Protein AF-A0A9C9KAP6-F1 (afdb_monomer_lite)

Radius of gyration: 14.46 Å; chains: 1; bounding box: 37×23×44 Å

pLDDT: mean 72.57, std 18.06, range [30.02, 91.19]

Foldseek 3Di:
DDDPPPPPPVVVVVVLLLVLLLQLVVVVVVVDQLVVSCVVSVHDSVSSVVSVVVCVVVPVPDPGDDDD

Sequence (68 aa):
MEKIEKEDARKFTQKTQEQMRKQGVRLRQKGKTYKEIGEIIGVHINTVWKWWQKYKAEGEGKTLGFSP

Secondary structure (DSSP, 8-state):
-----TTSHHHHHHHHHHHHHHHHHHHHHTT--HHHHHHHHT--HHHHHHHHHHHHHT-S-S-S----

Structure (mmCIF, N/CA/C/O backbone):
data_AF-A0A9C9KAP6-F1
#
_entry.id   AF-A0A9C9KAP6-F1
#
loop_
_atom_site.group_PDB
_atom_site.id
_atom_site.type_symbol
_atom_site.label_atom_id
_atom_site.label_alt_id
_atom_site.label_comp_id
_atom_site.label_asym_id
_atom_site.label_entity_id
_atom_site.label_seq_id
_atom_site.pdbx_PDB_ins_code
_atom_site.Cartn_x
_atom_site.Cartn_y
_atom_site.Cartn_z
_atom_site.occupancy
_atom_site.B_iso_or_equiv
_atom_site.auth_seq_id
_atom_site.auth_comp_id
_atom_site.auth_asym_id
_atom_site.auth_atom_id
_atom_site.pdbx_PDB_model_num
ATOM 1 N N . MET A 1 1 ? 22.608 3.329 -32.308 1.00 38.31 1 MET A N 1
ATOM 2 C CA . MET A 1 1 ? 22.353 2.708 -30.991 1.00 38.31 1 MET A CA 1
ATOM 3 C C . MET A 1 1 ? 21.899 3.812 -30.059 1.00 38.31 1 MET A C 1
ATOM 5 O O . MET A 1 1 ? 22.709 4.647 -29.677 1.00 38.31 1 MET A O 1
ATOM 9 N N . GLU A 1 2 ? 20.597 3.884 -29.814 1.00 44.53 2 GLU A N 1
ATOM 10 C CA . GLU A 1 2 ? 19.973 4.933 -29.010 1.00 44.53 2 GLU A CA 1
ATOM 11 C C . GLU A 1 2 ? 20.312 4.691 -27.533 1.00 44.53 2 GLU A C 1
ATOM 13 O O . GLU A 1 2 ? 19.965 3.660 -26.954 1.00 44.53 2 GLU A O 1
ATOM 18 N N . LYS A 1 3 ? 21.102 5.595 -26.947 1.00 48.31 3 LYS A N 1
ATOM 19 C CA . LYS A 1 3 ? 21.442 5.575 -25.525 1.00 48.31 3 LYS A CA 1
ATOM 20 C C . LYS A 1 3 ? 20.233 6.106 -24.764 1.00 48.31 3 LYS A C 1
ATOM 22 O O . LYS A 1 3 ? 20.100 7.309 -24.598 1.00 48.31 3 LYS A O 1
ATOM 27 N N . ILE A 1 4 ? 19.356 5.210 -24.325 1.00 56.38 4 ILE A N 1
ATOM 28 C CA . ILE A 1 4 ? 18.250 5.569 -23.437 1.00 56.38 4 ILE A CA 1
ATOM 29 C C . ILE A 1 4 ? 18.862 5.963 -22.086 1.00 56.38 4 ILE A C 1
ATOM 31 O O . ILE A 1 4 ? 19.371 5.121 -21.338 1.00 56.38 4 ILE A O 1
ATOM 35 N N . GLU A 1 5 ? 18.879 7.267 -21.828 1.00 51.59 5 GLU A N 1
ATOM 36 C CA . GLU A 1 5 ? 19.267 7.891 -20.569 1.00 51.59 5 GLU A CA 1
ATOM 37 C C . GLU A 1 5 ? 18.544 7.213 -19.398 1.00 51.59 5 GLU A C 1
ATOM 39 O O . GLU A 1 5 ? 17.321 7.076 -19.357 1.00 51.59 5 GLU A O 1
ATOM 44 N N . LYS A 1 6 ? 19.328 6.748 -18.423 1.00 52.44 6 LYS A N 1
ATOM 45 C CA . LYS A 1 6 ? 18.892 6.029 -17.215 1.00 52.44 6 LYS A CA 1
ATOM 46 C C . LYS A 1 6 ? 18.150 6.935 -16.216 1.00 52.44 6 LYS A C 1
ATOM 48 O O . LYS A 1 6 ? 18.246 6.702 -15.009 1.00 52.44 6 LYS A O 1
ATOM 53 N N . GLU A 1 7 ? 17.453 7.969 -16.677 1.00 47.50 7 GLU A N 1
ATOM 54 C CA . GLU A 1 7 ? 16.997 9.049 -15.800 1.00 47.50 7 GLU A CA 1
ATOM 55 C C . GLU A 1 7 ? 15.608 8.854 -15.186 1.00 47.50 7 GLU A C 1
ATOM 57 O O . GLU A 1 7 ? 15.444 9.232 -14.029 1.00 47.50 7 GLU A O 1
ATOM 62 N N . ASP A 1 8 ? 14.646 8.152 -15.798 1.00 49.12 8 ASP A N 1
ATOM 63 C CA . ASP A 1 8 ? 13.270 8.257 -15.267 1.00 49.12 8 ASP A CA 1
ATOM 64 C C . ASP A 1 8 ? 12.507 6.967 -14.952 1.00 49.12 8 ASP A C 1
ATOM 66 O O . ASP A 1 8 ? 11.384 7.036 -14.459 1.00 49.12 8 ASP A O 1
ATOM 70 N N . ALA A 1 9 ? 13.119 5.781 -15.028 1.00 41.66 9 ALA A N 1
ATOM 71 C CA . ALA A 1 9 ? 12.479 4.580 -14.462 1.00 41.66 9 ALA A CA 1
ATOM 72 C C . ALA A 1 9 ? 12.337 4.676 -12.925 1.00 41.66 9 ALA A C 1
ATOM 74 O O . ALA A 1 9 ? 11.351 4.217 -12.346 1.00 41.66 9 ALA A O 1
ATOM 75 N N . ARG A 1 10 ? 13.290 5.328 -12.240 1.00 49.41 10 ARG A N 1
ATOM 76 C CA . ARG A 1 10 ? 13.296 5.459 -10.768 1.00 49.41 10 ARG A CA 1
ATOM 77 C C . ARG A 1 10 ? 12.299 6.499 -10.247 1.00 49.41 10 ARG A C 1
ATOM 79 O O . ARG A 1 10 ? 11.772 6.331 -9.148 1.00 49.41 10 ARG A O 1
ATOM 86 N N . LYS A 1 11 ? 12.018 7.555 -11.015 1.00 47.38 11 LYS A N 1
ATOM 87 C CA . LYS A 1 11 ? 11.013 8.578 -10.672 1.00 47.38 11 LYS A CA 1
ATOM 88 C C . LYS A 1 11 ? 9.605 8.164 -11.100 1.00 47.38 11 LYS A C 1
ATOM 90 O O . LYS A 1 11 ? 8.662 8.361 -10.332 1.00 47.38 11 LYS A O 1
ATOM 95 N N . PHE A 1 12 ? 9.464 7.486 -12.244 1.00 49.91 12 PHE A N 1
ATOM 96 C CA . PHE A 1 12 ? 8.185 6.912 -12.674 1.00 49.91 12 PHE A CA 1
ATOM 97 C C . PHE A 1 12 ? 7.673 5.848 -11.690 1.00 49.91 12 PHE A C 1
ATOM 99 O O . PHE A 1 12 ? 6.478 5.790 -11.394 1.00 49.91 12 PHE A O 1
ATOM 106 N N . THR A 1 13 ? 8.584 5.071 -11.095 1.00 59.62 13 THR A N 1
ATOM 107 C CA . THR A 1 13 ? 8.245 4.052 -10.091 1.00 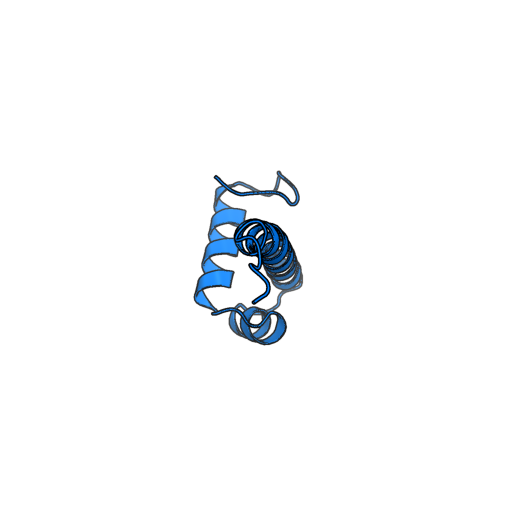59.62 13 THR A CA 1
ATOM 108 C C . THR A 1 13 ? 7.721 4.664 -8.791 1.00 59.62 13 THR A C 1
ATOM 110 O O . THR A 1 13 ? 6.751 4.155 -8.240 1.00 59.62 13 THR A O 1
ATOM 113 N N . GLN A 1 14 ? 8.283 5.780 -8.314 1.00 66.62 14 GLN A N 1
ATOM 114 C CA . GLN A 1 14 ? 7.874 6.384 -7.036 1.00 66.62 14 GLN A CA 1
ATOM 115 C C . GLN A 1 14 ? 6.463 6.975 -7.092 1.00 66.62 14 GLN A C 1
ATOM 117 O O . GLN A 1 14 ? 5.635 6.682 -6.230 1.00 66.62 14 GLN A O 1
ATOM 122 N N . LYS A 1 15 ? 6.146 7.746 -8.142 1.00 69.75 15 LYS A N 1
ATOM 123 C CA . LYS A 1 15 ? 4.795 8.300 -8.321 1.00 69.75 15 LYS A CA 1
ATOM 124 C C . LYS A 1 15 ? 3.767 7.186 -8.518 1.00 69.75 15 LYS A C 1
ATOM 126 O O . LYS A 1 15 ? 2.695 7.232 -7.919 1.00 69.75 15 LYS A O 1
ATOM 131 N N . THR A 1 16 ? 4.111 6.166 -9.303 1.00 75.69 16 THR A N 1
ATOM 132 C CA . THR A 1 16 ? 3.251 4.997 -9.536 1.00 75.69 16 THR A CA 1
ATOM 133 C C . THR A 1 16 ? 3.010 4.211 -8.245 1.00 75.69 16 THR A C 1
ATOM 135 O O . THR A 1 16 ? 1.862 3.923 -7.912 1.00 75.69 16 THR A O 1
ATOM 138 N N . GLN A 1 17 ? 4.052 3.950 -7.451 1.00 76.31 17 GLN A N 1
ATOM 139 C CA . GLN A 1 17 ? 3.931 3.298 -6.143 1.00 76.31 17 GLN A CA 1
ATOM 140 C C . GLN A 1 17 ? 3.093 4.119 -5.164 1.00 76.31 17 GLN A C 1
ATOM 142 O O . GLN A 1 17 ? 2.292 3.557 -4.417 1.00 76.31 17 GLN A O 1
ATOM 147 N N . GLU A 1 18 ? 3.228 5.445 -5.178 1.00 81.44 18 GLU A N 1
ATOM 148 C CA . GLU A 1 18 ? 2.421 6.306 -4.326 1.00 81.44 18 GLU A CA 1
ATOM 149 C C . GLU A 1 18 ? 0.939 6.274 -4.732 1.00 81.44 18 GLU A C 1
ATOM 151 O O . GLU A 1 18 ? 0.071 6.158 -3.866 1.00 81.44 18 GLU A O 1
ATOM 156 N N . GLN A 1 19 ? 0.629 6.308 -6.032 1.00 83.12 19 GLN A N 1
ATOM 157 C CA . GLN A 1 19 ? -0.746 6.160 -6.528 1.00 83.12 19 GLN A CA 1
ATOM 158 C C . GLN A 1 19 ? -1.343 4.802 -6.139 1.00 83.12 19 GLN A C 1
ATOM 160 O O . GLN A 1 19 ? -2.440 4.762 -5.576 1.00 83.12 19 GLN A O 1
ATOM 165 N N . MET A 1 20 ? -0.600 3.709 -6.342 1.00 84.88 20 MET A N 1
ATOM 166 C CA . MET A 1 20 ? -1.014 2.359 -5.944 1.00 84.88 20 MET A CA 1
ATOM 167 C C . MET A 1 20 ? -1.264 2.272 -4.435 1.00 84.88 20 MET A C 1
ATOM 169 O O . MET A 1 20 ? -2.276 1.732 -3.992 1.00 84.88 20 MET A O 1
ATOM 173 N N . ARG A 1 21 ? -0.395 2.886 -3.626 1.00 82.56 21 ARG A N 1
ATOM 174 C CA . ARG A 1 21 ? -0.560 2.952 -2.172 1.00 82.56 21 ARG A CA 1
ATOM 175 C C . ARG A 1 21 ? -1.831 3.694 -1.771 1.00 82.56 21 ARG A C 1
ATOM 177 O O . ARG A 1 21 ? -2.591 3.210 -0.932 1.00 82.56 21 ARG A O 1
ATOM 184 N N . LYS A 1 22 ? -2.081 4.857 -2.378 1.00 85.00 22 LYS A N 1
ATOM 185 C CA . LYS A 1 22 ? -3.295 5.658 -2.152 1.00 85.00 22 LYS A CA 1
ATOM 186 C C . LYS A 1 22 ? -4.550 4.876 -2.541 1.00 85.00 22 LYS A C 1
ATOM 188 O O . LYS A 1 22 ? -5.523 4.882 -1.789 1.00 85.00 22 LYS A O 1
ATOM 193 N N . GLN A 1 23 ? -4.525 4.176 -3.676 1.00 87.69 23 GLN A N 1
ATOM 194 C CA . GLN A 1 23 ? -5.616 3.298 -4.103 1.00 87.69 23 GLN A CA 1
ATOM 195 C C . GLN A 1 23 ? -5.839 2.152 -3.111 1.00 87.69 23 GLN A C 1
ATOM 197 O O . GLN A 1 23 ? -6.980 1.916 -2.717 1.00 87.69 23 GLN A O 1
ATOM 202 N N . GLY A 1 24 ? -4.773 1.505 -2.634 1.00 88.50 24 GLY A N 1
ATOM 203 C CA . GLY A 1 24 ? -4.866 0.404 -1.677 1.00 88.50 24 GLY A CA 1
ATOM 204 C C . GLY A 1 24 ? -5.494 0.817 -0.346 1.00 88.50 24 GLY A C 1
ATOM 205 O O . GLY A 1 24 ? -6.409 0.151 0.138 1.00 88.50 24 GLY A O 1
ATOM 206 N N . VAL A 1 25 ? -5.078 1.959 0.211 1.00 86.06 25 VAL A N 1
ATOM 207 C CA . VAL A 1 25 ? -5.662 2.502 1.452 1.00 86.06 25 VAL A CA 1
ATOM 208 C C . VAL A 1 25 ? -7.130 2.898 1.250 1.00 86.06 25 VAL A C 1
ATOM 210 O O . VAL A 1 25 ? -7.967 2.547 2.078 1.00 86.06 25 VAL A O 1
ATOM 213 N N . ARG A 1 26 ? -7.478 3.549 0.129 1.00 87.81 26 ARG A N 1
ATOM 214 C CA . ARG A 1 26 ? -8.874 3.905 -0.198 1.00 87.81 26 ARG A CA 1
ATOM 215 C C . ARG A 1 26 ? -9.771 2.676 -0.328 1.00 87.81 26 ARG A C 1
ATOM 217 O O . ARG A 1 26 ? -10.883 2.671 0.189 1.00 87.81 26 ARG A O 1
ATOM 224 N N . LEU A 1 27 ? -9.307 1.628 -1.009 1.00 89.00 27 LEU A N 1
ATOM 225 C CA . LEU A 1 27 ? -10.059 0.377 -1.127 1.00 89.00 27 LEU A CA 1
ATOM 226 C C . LEU A 1 27 ? -10.226 -0.301 0.238 1.00 89.00 27 LEU A C 1
ATOM 228 O O . LEU A 1 27 ? -11.294 -0.841 0.523 1.00 89.00 27 LEU A O 1
ATOM 232 N N . ARG A 1 28 ? -9.213 -0.216 1.109 1.00 87.88 28 ARG A N 1
ATOM 233 C CA . ARG A 1 28 ? -9.302 -0.755 2.467 1.00 87.88 28 ARG A CA 1
ATOM 234 C C . ARG A 1 28 ? -10.309 0.002 3.335 1.00 87.88 28 ARG A C 1
ATOM 236 O O . ARG A 1 28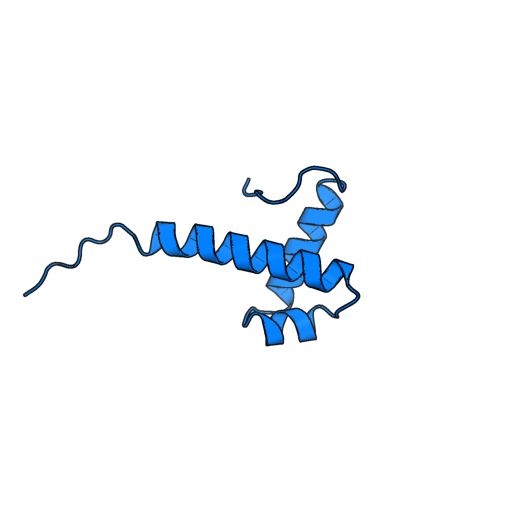 ? -11.079 -0.643 4.039 1.00 87.88 28 ARG A O 1
ATOM 243 N N . GLN A 1 29 ? -10.360 1.331 3.230 1.00 86.00 29 GLN A N 1
ATOM 244 C CA . GLN A 1 29 ? -11.394 2.160 3.869 1.00 86.00 29 GLN A CA 1
ATOM 245 C C . GLN A 1 29 ? -12.806 1.826 3.359 1.00 86.00 29 GLN A C 1
ATOM 247 O O . GLN A 1 29 ? -13.753 1.846 4.134 1.00 86.00 29 GLN A O 1
ATOM 252 N N . LYS A 1 30 ? -12.949 1.438 2.083 1.00 88.06 30 LYS A N 1
ATOM 253 C CA . LYS A 1 30 ? -14.210 0.926 1.508 1.00 88.06 30 LYS A CA 1
ATOM 254 C C . LYS A 1 30 ? -14.582 -0.496 1.968 1.00 88.06 30 LYS A C 1
ATOM 256 O O . LYS A 1 30 ? -15.580 -1.033 1.501 1.00 88.06 30 LYS A O 1
ATOM 261 N N . GLY A 1 31 ? -13.784 -1.128 2.830 1.00 89.50 31 GLY A N 1
ATOM 262 C CA . GLY A 1 31 ? -14.057 -2.458 3.380 1.00 89.50 31 GLY A CA 1
ATOM 263 C C . GLY A 1 31 ? -13.496 -3.634 2.574 1.00 89.50 31 GLY A C 1
ATOM 264 O O . GLY A 1 31 ? -13.701 -4.778 2.972 1.00 89.50 31 GLY A O 1
ATOM 265 N N . LYS A 1 32 ? -12.746 -3.398 1.486 1.00 9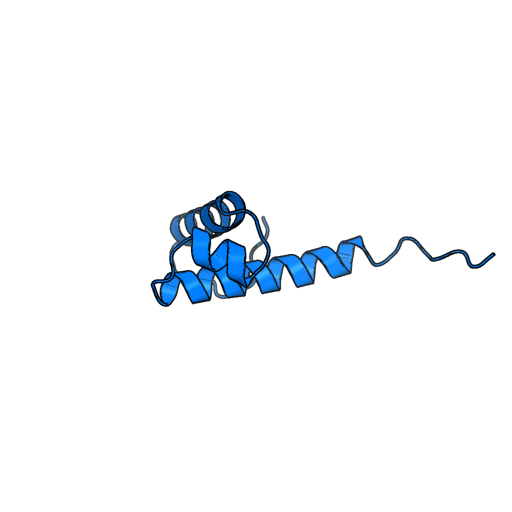0.69 32 LYS A N 1
ATOM 266 C CA . LYS A 1 32 ? -12.120 -4.484 0.710 1.00 90.69 32 LYS A CA 1
ATOM 267 C C . LYS A 1 32 ? -11.065 -5.239 1.521 1.00 90.69 32 LYS A C 1
ATOM 269 O O . LYS A 1 32 ? -10.402 -4.674 2.402 1.00 90.69 32 LYS A O 1
ATOM 274 N N . THR A 1 33 ? -10.899 -6.526 1.222 1.00 91.19 33 THR A N 1
ATOM 275 C CA . THR A 1 33 ? -9.861 -7.363 1.839 1.00 91.19 33 THR A CA 1
ATOM 276 C C . THR A 1 33 ? -8.490 -7.102 1.209 1.00 91.19 33 THR A C 1
ATOM 278 O O . THR A 1 33 ? -8.390 -6.677 0.061 1.00 91.19 33 THR A O 1
ATOM 281 N N . TYR A 1 34 ? -7.397 -7.366 1.935 1.00 88.62 34 TYR A N 1
ATOM 282 C CA . TYR A 1 34 ? -6.042 -7.153 1.400 1.00 88.62 34 TYR A CA 1
ATOM 283 C C . TYR A 1 34 ? -5.757 -7.986 0.144 1.00 88.62 34 TYR A C 1
ATOM 285 O O . TYR A 1 34 ? -5.013 -7.534 -0.723 1.00 88.62 34 TYR A O 1
ATOM 293 N N . LYS A 1 35 ? -6.351 -9.184 0.056 1.00 89.75 35 LYS A N 1
ATOM 294 C CA . LYS A 1 35 ? -6.225 -10.073 -1.099 1.00 89.75 35 LYS A CA 1
ATOM 295 C C . LYS A 1 35 ? -6.859 -9.438 -2.337 1.00 89.75 35 LYS A C 1
ATOM 297 O O . LYS A 1 35 ? -6.151 -9.212 -3.308 1.00 89.75 35 LYS A O 1
ATOM 302 N N . GLU A 1 36 ? -8.128 -9.031 -2.242 1.00 90.38 36 GLU A N 1
ATOM 303 C CA . GLU A 1 36 ? -8.823 -8.342 -3.338 1.00 90.38 36 GLU A CA 1
ATOM 304 C C . GLU A 1 36 ? -8.083 -7.073 -3.767 1.00 90.38 36 GLU A C 1
ATOM 306 O O . GLU A 1 36 ? -7.946 -6.802 -4.951 1.00 90.38 36 GLU A O 1
ATOM 311 N N . ILE A 1 37 ? -7.578 -6.286 -2.813 1.00 90.75 37 ILE A N 1
ATOM 312 C CA . ILE A 1 37 ? -6.840 -5.055 -3.120 1.00 90.75 37 ILE A CA 1
ATOM 313 C C . ILE A 1 37 ? -5.554 -5.364 -3.894 1.00 90.75 37 ILE A C 1
ATOM 315 O O . ILE A 1 37 ? -5.227 -4.657 -4.846 1.00 90.75 37 ILE A O 1
ATOM 319 N N . GLY A 1 38 ? -4.832 -6.411 -3.489 1.00 88.12 38 GLY A N 1
ATOM 320 C CA . GLY A 1 38 ? -3.642 -6.876 -4.189 1.00 88.12 38 GLY A CA 1
ATOM 321 C C . GLY A 1 38 ? -3.950 -7.344 -5.609 1.00 88.12 38 GLY A C 1
ATOM 322 O O . GLY A 1 38 ? -3.243 -6.960 -6.533 1.00 88.12 38 GLY A O 1
ATOM 323 N N . GLU A 1 39 ? -5.045 -8.083 -5.797 1.00 90.38 39 GLU A N 1
ATOM 324 C CA . GLU A 1 39 ? -5.503 -8.546 -7.114 1.00 90.38 39 GLU A CA 1
ATOM 325 C C . GLU A 1 39 ? -5.964 -7.386 -8.014 1.00 90.38 39 GLU A C 1
ATOM 327 O O . GLU A 1 39 ? -5.632 -7.363 -9.194 1.00 90.38 39 GLU A O 1
ATOM 332 N N . ILE A 1 40 ? -6.654 -6.381 -7.462 1.00 88.44 40 ILE A N 1
ATOM 333 C CA . ILE A 1 40 ? -7.127 -5.198 -8.205 1.00 88.44 40 ILE A CA 1
ATOM 334 C C . ILE A 1 40 ? -5.963 -4.312 -8.667 1.00 88.44 40 ILE A C 1
ATOM 336 O O . ILE A 1 40 ? -5.985 -3.785 -9.776 1.00 88.44 40 ILE A O 1
ATOM 340 N N . ILE A 1 41 ? -4.970 -4.093 -7.800 1.00 85.50 41 ILE A N 1
ATOM 341 C CA . ILE A 1 41 ? -3.851 -3.171 -8.066 1.00 85.50 41 ILE A CA 1
ATOM 342 C C . ILE A 1 41 ? -2.666 -3.902 -8.725 1.00 85.50 41 ILE A C 1
ATOM 344 O O . ILE A 1 41 ? -1.793 -3.264 -9.309 1.00 85.50 41 ILE A O 1
ATOM 348 N N . GLY A 1 42 ? -2.624 -5.234 -8.648 1.00 85.06 42 GLY A N 1
ATOM 349 C CA . GLY A 1 42 ? -1.507 -6.048 -9.129 1.00 85.06 42 GLY A CA 1
ATOM 350 C C . GLY A 1 42 ? -0.302 -6.043 -8.183 1.00 85.06 42 GLY A C 1
ATOM 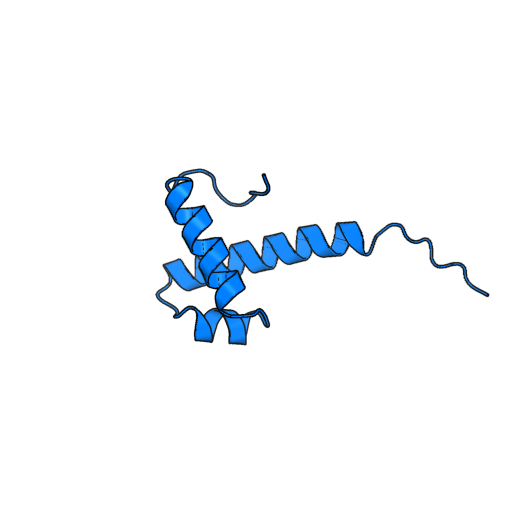351 O O . GLY A 1 42 ? 0.838 -6.129 -8.631 1.00 85.06 42 GLY A O 1
ATOM 352 N N . VAL A 1 43 ? -0.528 -5.913 -6.872 1.00 84.62 43 VAL A N 1
ATOM 353 C CA . VAL A 1 43 ? 0.533 -5.943 -5.851 1.00 84.62 43 VAL A CA 1
ATOM 354 C C . VAL A 1 43 ? 0.350 -7.108 -4.892 1.00 84.62 43 VAL A C 1
ATOM 356 O O . VAL A 1 43 ? -0.754 -7.577 -4.635 1.00 84.62 43 VAL A O 1
ATOM 359 N N . HIS A 1 44 ? 1.449 -7.560 -4.295 1.00 85.12 44 HIS A N 1
ATOM 360 C CA . HIS A 1 44 ? 1.391 -8.625 -3.304 1.00 85.12 44 HIS A CA 1
ATOM 361 C C . HIS A 1 44 ? 0.582 -8.200 -2.064 1.00 85.12 44 HIS A C 1
ATOM 363 O O . HIS A 1 44 ? 0.719 -7.077 -1.572 1.00 85.12 44 HIS A O 1
ATOM 369 N N . ILE A 1 45 ? -0.201 -9.121 -1.495 1.00 86.62 45 ILE A N 1
ATOM 370 C CA . ILE A 1 45 ? -1.043 -8.884 -0.307 1.00 86.62 45 ILE A CA 1
ATOM 371 C C . ILE A 1 45 ? -0.264 -8.268 0.868 1.00 86.62 45 ILE A C 1
ATOM 373 O O . ILE A 1 45 ? -0.746 -7.362 1.549 1.00 86.62 45 ILE A O 1
ATOM 377 N N . ASN A 1 46 ? 0.982 -8.710 1.067 1.00 84.81 46 ASN A N 1
ATOM 378 C CA . ASN A 1 46 ? 1.857 -8.209 2.130 1.00 84.81 46 ASN A CA 1
ATOM 379 C C . ASN A 1 46 ? 2.213 -6.721 1.941 1.00 84.81 46 ASN A C 1
ATOM 381 O O . ASN A 1 46 ? 2.365 -5.979 2.908 1.00 84.81 46 ASN A O 1
ATOM 385 N N . THR A 1 47 ? 2.306 -6.258 0.692 1.00 85.00 47 THR A N 1
ATOM 386 C CA . THR A 1 47 ? 2.545 -4.846 0.368 1.00 85.00 47 THR A CA 1
ATOM 387 C C . THR A 1 47 ? 1.365 -3.986 0.814 1.00 85.00 47 THR A C 1
ATOM 389 O O . THR A 1 47 ? 1.560 -2.973 1.483 1.00 85.00 47 THR A O 1
ATOM 392 N N . VAL A 1 48 ? 0.137 -4.435 0.534 1.00 86.50 48 VAL A N 1
ATOM 393 C CA . VAL A 1 48 ? -1.090 -3.754 0.979 1.00 86.50 48 VAL A CA 1
ATOM 394 C C . VAL A 1 48 ? -1.179 -3.725 2.506 1.00 86.50 48 VAL A C 1
ATOM 396 O O . VAL A 1 48 ? -1.515 -2.694 3.090 1.00 86.50 48 VAL A O 1
ATOM 399 N N . TRP A 1 49 ? -0.835 -4.834 3.168 1.00 87.31 49 TRP A N 1
ATOM 400 C CA . TRP A 1 49 ? -0.808 -4.906 4.628 1.00 87.31 49 TRP A CA 1
ATOM 401 C 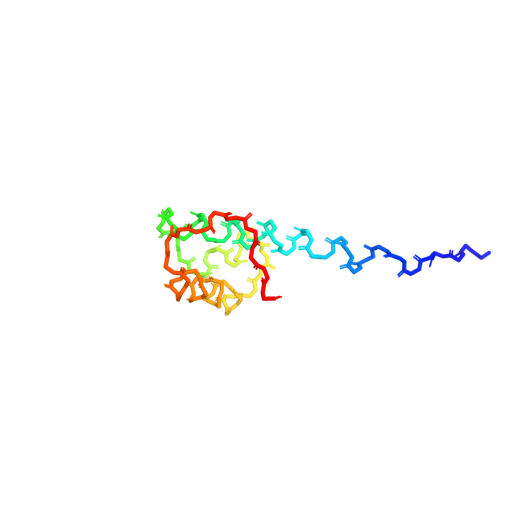C . TRP A 1 49 ? 0.171 -3.893 5.235 1.00 87.31 49 TRP A C 1
ATOM 403 O O . TRP A 1 49 ? -0.215 -3.135 6.123 1.00 87.31 49 TRP A O 1
ATOM 413 N N . LYS A 1 50 ? 1.401 -3.796 4.708 1.00 85.12 50 LYS A N 1
ATOM 414 C CA . LYS A 1 50 ? 2.395 -2.797 5.148 1.00 85.12 50 LYS A CA 1
ATOM 415 C C . LYS A 1 50 ? 1.890 -1.365 4.984 1.00 85.12 50 LYS A C 1
ATOM 417 O O . LYS A 1 50 ? 2.080 -0.542 5.877 1.00 85.12 50 LYS A O 1
ATOM 422 N N . TRP A 1 51 ? 1.227 -1.060 3.869 1.00 86.19 51 TRP A N 1
ATOM 423 C CA . TRP A 1 51 ? 0.631 0.259 3.643 1.00 86.19 51 TRP A CA 1
ATOM 424 C C . TRP A 1 51 ? -0.441 0.597 4.675 1.00 86.19 51 TRP A C 1
ATOM 426 O O . TRP A 1 51 ? -0.468 1.716 5.183 1.00 86.19 51 TRP A O 1
ATOM 436 N N . TRP A 1 52 ? -1.290 -0.372 5.013 1.00 86.00 52 TRP A N 1
ATOM 437 C CA . TRP A 1 52 ? -2.332 -0.197 6.018 1.00 86.00 52 TRP A CA 1
ATOM 438 C C . TRP A 1 52 ? -1.776 -0.051 7.437 1.00 86.00 52 TRP A C 1
ATOM 440 O O . TRP A 1 52 ? -2.238 0.804 8.186 1.00 86.00 52 TRP A O 1
ATOM 450 N N . GLN A 1 53 ? -0.764 -0.843 7.802 1.00 86.38 53 GLN A N 1
ATOM 451 C CA . GLN A 1 53 ? -0.082 -0.713 9.093 1.00 86.38 53 GLN A CA 1
ATOM 452 C C . GLN A 1 53 ? 0.570 0.657 9.240 1.00 86.38 53 GLN A C 1
ATOM 454 O O . GLN A 1 53 ? 0.377 1.314 10.257 1.00 86.38 53 GLN A O 1
ATOM 459 N N . LYS A 1 54 ? 1.269 1.130 8.199 1.00 81.69 54 LYS A N 1
ATOM 460 C CA . LYS A 1 54 ? 1.847 2.476 8.198 1.00 81.69 54 LYS A CA 1
ATOM 461 C C . LYS A 1 54 ? 0.765 3.549 8.327 1.00 81.69 54 LYS A C 1
ATOM 463 O O . LYS A 1 54 ? 0.906 4.444 9.144 1.00 81.69 54 LYS A O 1
ATOM 468 N N . TYR A 1 55 ? -0.340 3.415 7.592 1.00 82.12 55 TYR A N 1
ATOM 469 C CA . TYR A 1 55 ? -1.484 4.324 7.705 1.00 82.12 55 TYR A CA 1
ATOM 470 C C . TYR A 1 55 ? -2.082 4.359 9.124 1.00 82.12 55 TYR A C 1
ATOM 472 O O . TYR A 1 55 ? -2.412 5.432 9.619 1.00 82.12 55 TYR A O 1
ATOM 480 N N . LYS A 1 56 ? -2.182 3.207 9.800 1.00 80.44 56 LYS A N 1
ATOM 481 C CA . LYS A 1 56 ? -2.635 3.132 11.197 1.00 80.44 56 LYS A CA 1
ATOM 482 C C . LYS A 1 56 ? -1.636 3.731 12.187 1.00 80.44 56 LYS A C 1
ATOM 484 O O . LYS A 1 56 ? -2.055 4.435 13.096 1.00 80.44 56 LYS A O 1
ATOM 489 N N . ALA A 1 57 ? -0.346 3.446 12.021 1.00 79.75 57 ALA A N 1
ATOM 490 C CA . 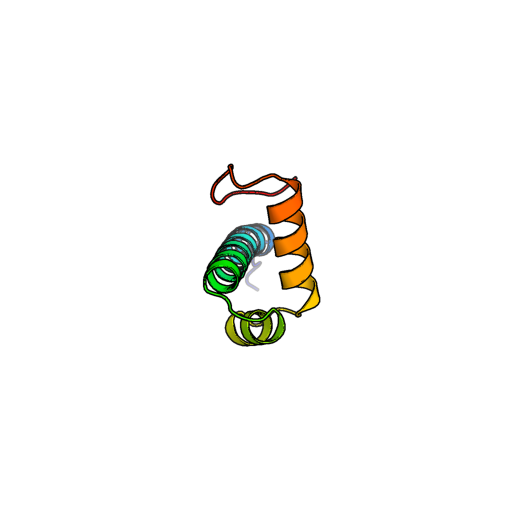ALA A 1 57 ? 0.712 3.928 12.910 1.00 79.75 57 ALA A CA 1
ATOM 491 C C . ALA A 1 57 ? 0.875 5.455 12.854 1.00 79.75 57 ALA A C 1
ATOM 493 O O . ALA A 1 57 ? 1.236 6.078 13.844 1.00 79.75 57 ALA A O 1
ATOM 494 N N . GLU A 1 58 ? 0.585 6.052 11.700 1.00 72.81 58 GLU A N 1
ATOM 495 C CA . GLU A 1 58 ? 0.717 7.489 11.453 1.00 72.81 58 GLU A CA 1
ATOM 496 C C . GLU A 1 58 ? -0.519 8.300 11.883 1.00 72.81 58 GLU A C 1
ATOM 498 O O . GLU A 1 58 ? -0.487 9.524 11.828 1.00 72.81 58 GLU A O 1
ATOM 503 N N . GLY A 1 59 ? -1.587 7.626 12.338 1.00 57.78 59 GLY A N 1
ATOM 504 C CA . GLY A 1 59 ? -2.776 8.230 12.944 1.00 57.78 59 GLY A CA 1
ATOM 505 C C . GLY A 1 59 ? -3.572 9.137 12.003 1.00 57.78 59 GLY A C 1
ATOM 506 O O . GLY A 1 59 ? -3.360 10.337 12.021 1.00 57.78 59 GLY A O 1
ATOM 507 N N . GLU A 1 60 ? -4.479 8.562 11.197 1.00 61.25 60 GLU A N 1
ATOM 508 C CA . GLU A 1 60 ? -5.618 9.145 10.431 1.00 61.25 60 GLU A CA 1
ATOM 509 C C . GLU A 1 60 ? -5.515 10.534 9.734 1.00 61.25 60 GLU A C 1
ATOM 511 O O . GLU A 1 60 ? -6.434 10.904 9.007 1.00 61.25 60 GLU A O 1
ATOM 516 N N . GLY A 1 61 ? -4.416 11.285 9.812 1.00 53.00 61 GLY A N 1
ATOM 517 C CA . GLY A 1 61 ? -4.453 12.747 9.688 1.00 53.00 61 GLY A CA 1
ATOM 518 C C . GLY A 1 61 ? -3.411 13.407 8.785 1.00 53.00 61 GLY A C 1
ATOM 519 O O . GLY A 1 61 ? -3.278 14.626 8.829 1.00 53.00 61 GLY A O 1
ATOM 520 N N . LYS A 1 62 ? -2.684 12.675 7.932 1.00 46.41 62 LYS A N 1
ATOM 521 C CA . LYS A 1 62 ? -1.919 13.294 6.829 1.00 46.41 62 LYS A CA 1
ATOM 522 C C . LYS A 1 62 ? -2.231 12.608 5.510 1.00 46.41 62 LYS A C 1
ATOM 524 O O . LYS A 1 62 ? -1.664 11.591 5.116 1.00 46.41 62 LYS A O 1
ATOM 529 N N . THR A 1 63 ? -3.217 13.179 4.843 1.00 46.16 63 THR A N 1
ATOM 530 C CA . THR A 1 63 ? -3.695 12.826 3.517 1.00 46.16 63 THR A CA 1
ATOM 531 C C . THR A 1 63 ? -2.543 12.716 2.509 1.00 46.16 63 THR A C 1
ATOM 533 O O . THR A 1 63 ? -1.863 13.674 2.173 1.00 46.16 63 THR A O 1
ATOM 536 N N . LEU A 1 64 ? -2.385 11.506 1.965 1.00 51.16 64 LEU A N 1
ATOM 537 C CA . LEU A 1 64 ? -1.972 11.266 0.581 1.00 51.16 64 LEU A CA 1
ATOM 538 C C . LEU A 1 64 ? -0.611 11.868 0.142 1.00 51.16 64 LEU A C 1
ATOM 540 O O . LEU A 1 64 ? -0.559 12.536 -0.889 1.00 51.16 64 LEU A O 1
ATOM 544 N N . GLY A 1 65 ? 0.497 11.492 0.792 1.00 48.56 65 GLY A N 1
ATOM 545 C CA . GLY A 1 65 ? 1.847 11.746 0.249 1.00 48.56 65 GLY A CA 1
ATOM 546 C C . GLY A 1 65 ? 3.019 11.231 1.093 1.00 48.56 65 GLY A C 1
ATOM 547 O O . GLY A 1 65 ? 3.909 12.006 1.411 1.00 48.56 65 GLY A O 1
ATOM 548 N N . PHE A 1 66 ? 3.005 9.968 1.541 1.00 48.09 66 PHE A N 1
ATOM 549 C CA . PHE A 1 66 ? 3.937 9.520 2.589 1.00 48.09 66 PHE A CA 1
ATOM 550 C C . PHE A 1 66 ? 5.005 8.518 2.116 1.00 48.09 66 PHE A C 1
ATOM 552 O O . PHE A 1 66 ? 4.741 7.318 1.989 1.00 48.09 66 PHE A O 1
ATOM 559 N N . SER A 1 67 ? 6.243 8.995 2.003 1.00 30.02 67 SER A N 1
ATOM 560 C CA . SER A 1 67 ? 7.474 8.220 2.227 1.00 30.02 67 SER A CA 1
ATOM 561 C C . SER A 1 67 ? 8.080 8.654 3.576 1.00 30.02 67 SER A C 1
ATOM 563 O O . SER A 1 67 ? 7.806 9.783 3.980 1.00 30.02 67 SER A O 1
ATOM 565 N N . PRO A 1 68 ? 8.809 7.802 4.331 1.00 41.06 68 PRO A N 1
ATOM 566 C CA . PRO A 1 68 ? 9.870 8.329 5.190 1.00 41.06 68 PRO A CA 1
ATOM 567 C C . PRO A 1 68 ? 10.976 8.950 4.322 1.00 41.06 68 PRO A C 1
ATOM 569 O O . PRO A 1 68 ? 11.095 8.526 3.141 1.00 41.06 68 PRO A O 1
#